Protein AF-A0A960U4Z3-F1 (afdb_monomer_lite)

Secondary structure (DSSP, 8-state):
-EEEE-TT--EEEE--TTSSS-PPP-EEEEEESSSPPP---TT-EEEEEEGGGTEEEEE-TT--EEEEEE--

Radius of gyration: 13.75 Å; chains: 1; bounding box: 28×18×40 Å

Foldseek 3Di:
DDWDQDPVRDIDDDDACPDPDRDDAEEAEDEDEDDDDDPDPPQWAWDDDDPVQQKTWTAHPRRHIYIYGYDD

Sequence (72 aa):
HAEIILDDKIRIFFDSLEGHCPAQPGNLTFSLNRAKKPDLPAFFQPEYSFIEKGYFSYRDKYLNRIWFYYRE

pLDDT: mean 76.41, std 11.24, range [50.97, 92.12]

Structure (mmCIF, N/CA/C/O backbone):
data_AF-A0A960U4Z3-F1
#
_entry.id   AF-A0A960U4Z3-F1
#
loop_
_atom_site.group_PDB
_atom_site.id
_atom_site.type_symbol
_atom_site.label_atom_id
_atom_site.label_alt_id
_atom_site.label_comp_id
_atom_site.label_asym_id
_atom_site.label_entity_id
_atom_site.label_seq_id
_atom_site.pdbx_PDB_ins_code
_atom_site.Cartn_x
_atom_site.Cartn_y
_atom_site.Cartn_z
_atom_site.occupancy
_atom_site.B_iso_or_equiv
_atom_site.auth_seq_id
_atom_site.auth_comp_id
_atom_site.auth_asym_id
_atom_site.auth_atom_id
_atom_site.pdbx_PDB_model_num
ATOM 1 N N . HIS A 1 1 ? 3.928 -8.418 -15.377 1.00 50.97 1 HIS A N 1
ATOM 2 C CA . HIS A 1 1 ? 2.595 -7.829 -15.561 1.00 50.97 1 HIS A CA 1
ATOM 3 C C . HIS A 1 1 ? 1.618 -8.574 -14.664 1.00 50.97 1 HIS A C 1
ATOM 5 O O . HIS A 1 1 ? 1.533 -9.793 -14.781 1.00 50.97 1 HIS A O 1
ATOM 11 N N . ALA A 1 2 ? 0.982 -7.884 -13.718 1.00 53.03 2 ALA A N 1
ATOM 12 C CA . ALA A 1 2 ? -0.093 -8.438 -12.893 1.00 53.03 2 ALA A CA 1
ATOM 13 C C . ALA A 1 2 ? -1.313 -7.524 -13.033 1.00 53.03 2 ALA A C 1
ATOM 15 O O . ALA A 1 2 ? -1.152 -6.304 -13.075 1.00 53.03 2 ALA A O 1
ATOM 16 N N . GLU A 1 3 ? -2.510 -8.097 -13.129 1.00 60.09 3 GLU A N 1
ATOM 17 C CA . GLU A 1 3 ? -3.754 -7.335 -13.234 1.00 60.09 3 GLU A CA 1
ATOM 18 C C . GLU A 1 3 ? -4.772 -7.800 -12.192 1.00 60.09 3 GLU A C 1
ATOM 20 O O . GLU A 1 3 ? -4.844 -8.984 -11.862 1.00 60.09 3 GLU A O 1
ATOM 25 N N . ILE A 1 4 ? -5.554 -6.853 -11.677 1.00 67.75 4 ILE A N 1
ATOM 26 C CA . ILE A 1 4 ? -6.764 -7.129 -10.901 1.00 67.75 4 ILE A CA 1
ATOM 27 C C . ILE A 1 4 ? -7.944 -6.622 -11.724 1.00 67.75 4 ILE A C 1
ATOM 29 O O . ILE A 1 4 ? -7.969 -5.455 -12.120 1.00 67.75 4 ILE A O 1
ATOM 33 N N . ILE A 1 5 ? -8.914 -7.497 -11.975 1.00 65.81 5 ILE A N 1
ATOM 34 C CA . ILE A 1 5 ? -10.174 -7.156 -12.635 1.00 65.81 5 ILE A CA 1
ATOM 35 C C . ILE A 1 5 ? -11.240 -7.080 -11.545 1.00 65.81 5 ILE A C 1
ATOM 37 O O . ILE A 1 5 ? -11.507 -8.076 -10.877 1.00 65.81 5 ILE A O 1
ATOM 41 N N . LEU A 1 6 ? -11.805 -5.893 -11.339 1.00 76.38 6 LEU A N 1
ATOM 42 C CA . LEU A 1 6 ? -12.923 -5.683 -10.418 1.00 76.38 6 LEU A CA 1
ATOM 43 C C . LEU A 1 6 ? -14.257 -5.977 -11.121 1.00 76.38 6 LEU A C 1
ATOM 45 O O . LEU A 1 6 ? -14.323 -5.957 -12.352 1.00 76.38 6 LEU A O 1
ATOM 49 N N . ASP A 1 7 ? -15.317 -6.202 -10.341 1.00 66.06 7 ASP A N 1
ATOM 50 C CA . ASP A 1 7 ? -16.643 -6.622 -10.829 1.00 66.06 7 ASP A CA 1
ATOM 51 C C . ASP A 1 7 ? -17.225 -5.690 -11.913 1.00 66.06 7 ASP A C 1
ATOM 53 O O . ASP A 1 7 ? -17.841 -6.153 -12.873 1.00 66.06 7 ASP A O 1
ATOM 57 N N . ASP A 1 8 ? -16.916 -4.391 -11.853 1.00 71.25 8 ASP A N 1
ATOM 58 C CA . ASP A 1 8 ? -17.324 -3.384 -12.847 1.00 71.25 8 ASP A CA 1
ATOM 59 C C . ASP A 1 8 ? -16.406 -3.318 -14.086 1.00 71.25 8 ASP A C 1
ATOM 61 O O . ASP A 1 8 ? -16.390 -2.328 -14.820 1.00 71.25 8 ASP A O 1
ATOM 65 N N . LYS A 1 9 ? -15.599 -4.359 -14.328 1.00 68.00 9 LYS A N 1
ATOM 66 C CA . LYS A 1 9 ? -14.583 -4.436 -15.399 1.00 68.00 9 LYS A CA 1
ATOM 67 C C . LYS A 1 9 ? -13.484 -3.374 -15.303 1.00 68.00 9 LYS A C 1
ATOM 69 O O . LYS A 1 9 ? -12.761 -3.139 -16.275 1.00 68.00 9 LYS A O 1
ATOM 74 N N . ILE A 1 10 ? -13.317 -2.754 -14.137 1.00 66.88 10 ILE A N 1
ATOM 75 C CA . ILE A 1 10 ? -12.169 -1.890 -13.865 1.00 66.88 10 ILE A CA 1
ATOM 76 C C . ILE A 1 10 ? -10.929 -2.782 -13.810 1.00 66.88 10 ILE A C 1
ATOM 78 O O . ILE A 1 10 ? -10.866 -3.722 -13.018 1.00 66.88 10 ILE A O 1
ATOM 82 N N . ARG A 1 11 ? -9.948 -2.487 -14.663 1.00 59.53 11 ARG A N 1
ATOM 83 C CA . ARG A 1 11 ? -8.665 -3.193 -14.709 1.00 59.53 11 ARG A CA 1
ATOM 84 C C . ARG A 1 11 ? -7.615 -2.346 -14.007 1.00 59.53 11 ARG A C 1
ATOM 86 O O . ARG A 1 11 ? -7.308 -1.244 -14.458 1.00 59.53 11 ARG A O 1
ATOM 93 N N . ILE A 1 12 ? -7.076 -2.858 -12.908 1.00 63.22 12 ILE A N 1
ATOM 94 C CA . ILE A 1 12 ? -5.917 -2.276 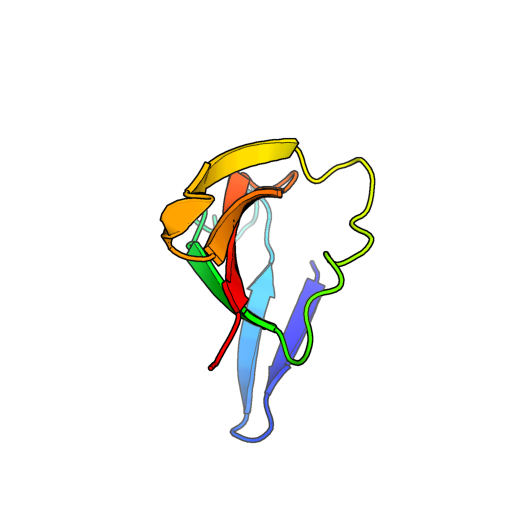-12.232 1.00 63.22 12 ILE A CA 1
ATOM 95 C C . ILE A 1 12 ? -4.684 -3.008 -12.750 1.00 63.22 12 ILE A C 1
ATOM 97 O O . ILE A 1 12 ? -4.526 -4.204 -12.504 1.00 63.22 12 ILE A O 1
ATOM 101 N N . PHE A 1 13 ? -3.825 -2.291 -13.471 1.00 58.97 13 PHE A N 1
ATOM 102 C CA . PHE A 1 13 ? -2.582 -2.825 -14.019 1.00 58.97 13 PHE A CA 1
ATOM 103 C C . PHE A 1 13 ? -1.402 -2.476 -13.116 1.00 58.97 13 PHE A C 1
ATOM 105 O O . PHE A 1 13 ? -1.194 -1.312 -12.776 1.00 58.97 13 PHE A O 1
ATOM 112 N N . PHE A 1 14 ? -0.605 -3.484 -12.773 1.00 62.00 14 PHE A N 1
ATOM 113 C CA . PHE A 1 14 ? 0.679 -3.321 -12.102 1.00 62.00 14 PHE A CA 1
ATOM 114 C C . PHE A 1 14 ? 1.784 -3.569 -13.130 1.00 62.00 14 PHE A C 1
ATOM 116 O O . PHE A 1 14 ? 2.007 -4.712 -13.558 1.00 62.00 14 PHE A O 1
ATOM 123 N N . ASP A 1 15 ? 2.459 -2.495 -13.535 1.00 60.88 15 ASP A N 1
ATOM 124 C CA . ASP A 1 15 ? 3.576 -2.541 -14.477 1.00 60.88 15 ASP A CA 1
ATOM 125 C C . ASP A 1 15 ? 4.849 -1.935 -13.873 1.00 60.88 15 ASP A C 1
ATOM 127 O O . ASP A 1 15 ? 4.799 -1.244 -12.853 1.00 60.88 15 ASP A O 1
ATOM 131 N N . SER A 1 16 ? 6.006 -2.245 -14.459 1.00 63.34 16 SER A N 1
ATOM 132 C CA . SER A 1 16 ? 7.277 -1.659 -14.028 1.00 63.34 16 SER A CA 1
ATOM 133 C C . SER A 1 16 ? 7.426 -0.218 -14.527 1.00 63.34 16 SER A C 1
ATOM 135 O O . SER A 1 16 ? 6.818 0.193 -15.516 1.00 63.34 16 SER A O 1
ATOM 137 N N . LEU A 1 17 ? 8.306 0.544 -13.868 1.00 62.12 17 LEU A N 1
ATOM 138 C CA . LEU A 1 17 ? 8.668 1.908 -14.278 1.00 62.12 17 LEU A CA 1
ATOM 139 C C . LEU A 1 17 ? 9.299 1.971 -15.682 1.00 62.12 17 LEU A C 1
ATOM 141 O O . LEU A 1 17 ? 9.331 3.033 -16.292 1.00 62.12 17 LEU A O 1
ATOM 145 N N . GLU A 1 18 ? 9.800 0.839 -16.180 1.00 66.31 18 GLU A N 1
ATOM 146 C CA . GLU A 1 18 ? 10.543 0.706 -17.440 1.00 66.31 18 GLU A CA 1
ATOM 147 C C . GLU A 1 18 ? 9.756 -0.077 -18.512 1.00 66.31 18 GLU A C 1
ATOM 149 O O . GLU A 1 18 ? 10.314 -0.482 -19.531 1.00 66.31 18 GLU A O 1
ATOM 154 N N . GLY A 1 19 ? 8.465 -0.342 -18.281 1.00 64.81 19 GLY A N 1
ATOM 155 C CA . GLY A 1 19 ? 7.603 -1.053 -19.226 1.00 64.81 19 GLY A CA 1
ATOM 156 C C . GLY A 1 19 ? 7.247 -0.230 -20.471 1.00 64.81 19 GLY A C 1
ATOM 157 O O . GLY A 1 19 ? 7.429 0.985 -20.520 1.00 64.81 19 GLY A O 1
ATOM 158 N N . HIS A 1 20 ? 6.666 -0.891 -21.481 1.00 61.50 20 HIS A N 1
ATOM 159 C CA . HIS A 1 20 ? 6.194 -0.246 -22.720 1.00 61.50 20 HIS A CA 1
ATOM 160 C C . HIS A 1 20 ? 5.146 0.856 -22.453 1.00 61.50 20 HIS A C 1
ATOM 162 O O . HIS A 1 20 ? 4.998 1.788 -23.240 1.00 61.50 20 HIS A O 1
ATOM 168 N N . CYS A 1 21 ? 4.422 0.760 -21.336 1.00 61.75 21 CYS A N 1
ATOM 169 C CA . CYS A 1 21 ? 3.608 1.836 -20.790 1.00 61.75 21 CYS A CA 1
ATOM 170 C C . CYS A 1 21 ? 4.094 2.108 -19.357 1.00 61.75 21 CYS A C 1
ATOM 172 O O . CYS A 1 21 ? 3.658 1.406 -18.444 1.00 61.75 21 CYS A O 1
ATOM 174 N N . PRO A 1 22 ? 5.017 3.065 -19.139 1.00 61.56 22 PRO A N 1
ATOM 175 C CA . PRO A 1 22 ? 5.583 3.311 -17.819 1.00 61.56 22 PRO A CA 1
ATOM 176 C C . PRO A 1 22 ? 4.469 3.705 -16.847 1.00 61.56 22 PRO A C 1
ATOM 178 O O . PRO A 1 22 ? 3.802 4.728 -17.017 1.00 61.56 22 PRO A O 1
ATOM 181 N N . ALA A 1 23 ? 4.248 2.870 -15.837 1.00 65.62 23 ALA A N 1
ATOM 182 C CA . ALA A 1 23 ? 3.273 3.142 -14.794 1.00 65.62 23 ALA A CA 1
ATOM 183 C C . ALA A 1 23 ? 3.937 3.982 -13.702 1.00 65.62 23 ALA A C 1
ATOM 185 O O . ALA A 1 23 ? 4.996 3.620 -13.197 1.00 65.62 23 ALA A O 1
ATOM 186 N N . GLN A 1 24 ? 3.329 5.107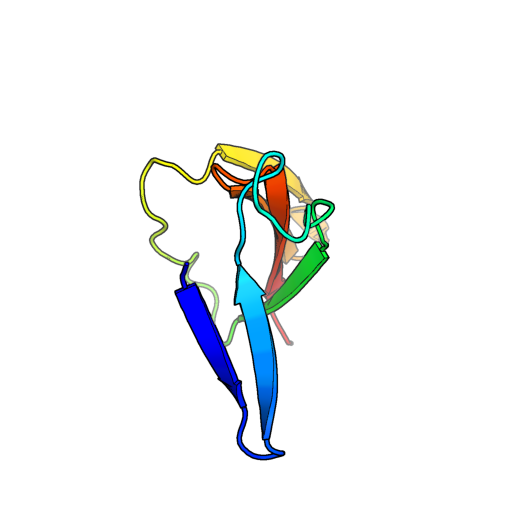 -13.325 1.00 69.06 24 GLN A N 1
ATOM 187 C CA . GLN A 1 24 ? 3.784 5.845 -12.150 1.00 69.06 24 GLN A CA 1
ATOM 188 C C . GLN A 1 24 ? 3.289 5.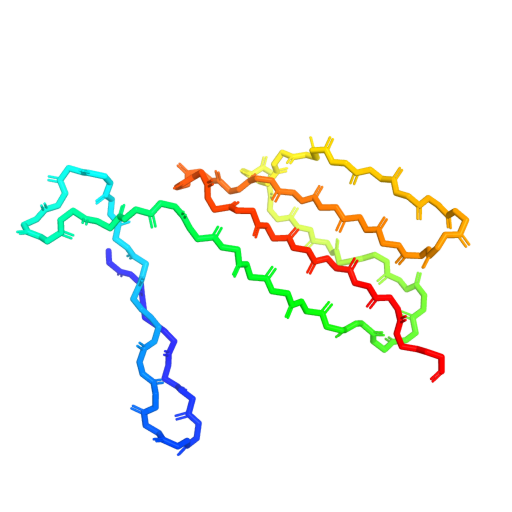150 -10.875 1.00 69.06 24 GLN A C 1
ATOM 190 O O . GLN A 1 24 ? 2.160 4.653 -10.863 1.00 69.06 24 GLN A O 1
ATOM 195 N N . PRO A 1 25 ? 4.086 5.139 -9.793 1.00 77.50 25 PRO A N 1
ATOM 196 C CA . PRO A 1 25 ? 3.648 4.564 -8.533 1.00 77.50 25 PRO A CA 1
ATOM 197 C C . PRO A 1 25 ? 2.390 5.255 -8.004 1.00 77.50 25 PRO A C 1
ATOM 199 O O . PRO A 1 25 ? 2.321 6.484 -7.923 1.00 77.50 25 PRO A O 1
ATOM 202 N N . GLY A 1 26 ? 1.393 4.455 -7.638 1.00 82.06 26 GLY A N 1
ATOM 203 C CA . GLY A 1 26 ? 0.100 4.927 -7.156 1.00 82.06 26 GLY A CA 1
ATOM 204 C C . GLY A 1 26 ? -0.050 4.871 -5.635 1.00 82.06 26 GLY A C 1
ATOM 205 O O . GLY A 1 26 ? 0.840 4.440 -4.899 1.00 82.06 26 GLY A O 1
ATOM 206 N N . ASN A 1 27 ? -1.231 5.286 -5.166 1.00 83.25 27 ASN A N 1
ATOM 207 C CA . ASN A 1 27 ? -1.694 5.016 -3.806 1.00 83.25 27 ASN A CA 1
ATOM 208 C C . ASN A 1 27 ? -2.872 4.037 -3.874 1.00 83.25 27 ASN A C 1
ATOM 210 O O . ASN A 1 27 ? -3.839 4.282 -4.594 1.00 83.25 27 ASN A O 1
ATOM 214 N N . LEU A 1 28 ? -2.792 2.951 -3.112 1.00 84.56 28 LEU A N 1
ATOM 215 C CA . LEU A 1 28 ? -3.866 1.977 -2.935 1.00 84.56 28 LEU A CA 1
ATOM 216 C C . LEU A 1 28 ? -4.325 2.028 -1.486 1.00 84.56 28 LEU A C 1
ATOM 218 O O . LEU A 1 28 ? -3.493 1.996 -0.585 1.00 84.56 28 LEU A O 1
ATOM 222 N N . THR A 1 29 ? -5.631 2.084 -1.253 1.00 86.31 29 THR A N 1
ATOM 223 C CA . THR A 1 29 ? -6.182 2.210 0.098 1.00 86.31 29 THR A CA 1
ATOM 224 C C . THR A 1 29 ? -7.159 1.080 0.366 1.00 86.31 29 THR A C 1
ATOM 226 O O . THR A 1 29 ? -8.154 0.932 -0.339 1.00 86.31 29 THR A O 1
ATOM 229 N N . PHE A 1 30 ? -6.894 0.310 1.417 1.00 83.88 30 PHE A N 1
ATOM 230 C CA . PHE A 1 30 ? -7.695 -0.838 1.820 1.00 83.88 30 PHE A CA 1
ATOM 231 C C . PHE A 1 30 ? -8.267 -0.633 3.221 1.00 83.88 30 PHE A C 1
ATOM 233 O O . PHE A 1 30 ? -7.547 -0.293 4.162 1.00 83.88 30 PHE A O 1
ATOM 240 N N . SER A 1 31 ? -9.566 -0.886 3.368 1.00 85.81 31 SER A N 1
ATOM 241 C CA . SER A 1 31 ? -10.198 -1.022 4.679 1.00 85.81 31 SER A CA 1
ATOM 242 C C . SER A 1 31 ? -10.030 -2.439 5.210 1.00 85.81 31 SER A C 1
ATOM 244 O O . SER A 1 31 ? -10.333 -3.401 4.503 1.00 85.81 31 SER A O 1
ATOM 246 N N . LEU A 1 32 ? -9.631 -2.566 6.467 1.00 82.75 32 LEU A N 1
ATOM 247 C CA . LEU A 1 32 ? -9.534 -3.827 7.185 1.00 82.75 32 LEU A CA 1
ATOM 248 C C . LEU A 1 32 ? -10.734 -4.001 8.117 1.00 82.75 32 LEU A C 1
ATOM 250 O O . LEU A 1 32 ? -11.097 -3.087 8.858 1.00 82.75 32 LEU A O 1
ATOM 254 N N . ASN A 1 33 ? -11.300 -5.208 8.109 1.00 76.38 33 ASN A N 1
ATOM 255 C CA . ASN A 1 33 ? -12.315 -5.636 9.064 1.00 76.38 33 ASN A CA 1
ATOM 256 C C . ASN A 1 33 ? -11.631 -6.404 10.204 1.00 76.38 33 ASN A C 1
ATOM 258 O O . ASN A 1 33 ? -11.010 -7.434 9.948 1.00 76.38 33 ASN A O 1
ATOM 262 N N . ARG A 1 34 ? -11.813 -5.946 11.452 1.00 66.94 34 ARG A N 1
ATOM 263 C CA . ARG A 1 34 ? -11.227 -6.506 12.692 1.00 66.94 34 ARG A CA 1
ATOM 264 C C . ARG A 1 34 ? -9.685 -6.425 12.760 1.00 66.94 34 ARG A C 1
ATOM 266 O O . ARG A 1 34 ? -8.969 -6.616 11.788 1.00 66.94 34 ARG A O 1
ATOM 273 N N . ALA A 1 35 ? -9.177 -6.136 13.960 1.00 65.25 35 ALA A N 1
ATOM 274 C CA . ALA A 1 35 ? -7.870 -5.536 14.275 1.00 65.25 35 ALA A CA 1
ATOM 275 C C . ALA A 1 35 ? -6.577 -6.322 13.931 1.00 65.25 35 ALA A C 1
ATOM 277 O O . ALA A 1 35 ? -5.510 -5.993 14.458 1.00 65.25 35 ALA A O 1
ATOM 278 N N . LYS A 1 36 ? -6.616 -7.362 13.087 1.00 69.56 36 LYS A N 1
ATOM 279 C CA . LYS A 1 36 ? -5.394 -8.094 12.725 1.00 69.56 36 LYS A CA 1
ATOM 280 C C . LYS A 1 36 ? -4.712 -7.410 11.542 1.00 69.56 36 LYS A C 1
ATOM 282 O O . LYS A 1 36 ? -5.294 -7.298 10.466 1.00 69.56 36 LYS A O 1
ATOM 287 N N . LYS A 1 37 ? -3.458 -6.989 11.737 1.00 71.94 37 LYS A N 1
ATOM 288 C CA . LYS A 1 37 ? -2.610 -6.519 10.635 1.00 71.94 37 LYS A CA 1
ATOM 289 C C . LYS A 1 37 ? -2.489 -7.626 9.575 1.00 71.94 37 LYS A C 1
ATOM 291 O O . LYS A 1 37 ? -2.327 -8.789 9.959 1.00 71.94 37 LYS A O 1
ATOM 296 N N . PRO A 1 38 ? -2.570 -7.288 8.278 1.00 75.50 38 PRO A N 1
ATOM 297 C CA . PRO A 1 38 ? -2.360 -8.256 7.215 1.00 75.50 38 PRO A CA 1
ATOM 298 C C . PRO A 1 38 ? -0.932 -8.795 7.297 1.00 75.50 38 PRO A C 1
ATOM 300 O O . PRO A 1 38 ? 0.006 -8.046 7.576 1.00 75.50 38 PRO A O 1
ATOM 303 N N . ASP A 1 39 ? -0.781 -10.096 7.065 1.00 82.88 39 ASP A N 1
ATOM 304 C CA . ASP A 1 39 ? 0.531 -10.696 6.857 1.00 82.88 39 ASP A CA 1
ATOM 305 C C . ASP A 1 39 ? 0.969 -10.360 5.430 1.00 82.88 39 ASP A C 1
ATOM 307 O O . ASP A 1 39 ? 0.349 -10.802 4.459 1.00 82.88 39 ASP A O 1
ATOM 311 N N . LEU A 1 40 ? 1.954 -9.472 5.308 1.00 81.25 40 LEU A N 1
ATOM 312 C CA . LEU A 1 40 ? 2.408 -8.960 4.023 1.00 81.25 40 LEU A CA 1
ATOM 313 C C . LEU A 1 40 ? 3.717 -9.643 3.620 1.00 81.25 40 LEU A C 1
ATOM 315 O O . LEU A 1 40 ? 4.608 -9.799 4.455 1.00 81.25 40 LEU A O 1
ATOM 319 N N . PRO A 1 41 ? 3.884 -9.990 2.331 1.00 82.56 41 PRO A N 1
ATOM 320 C CA . PRO A 1 41 ? 5.158 -10.467 1.812 1.00 82.56 41 PRO A CA 1
ATOM 321 C C . PRO A 1 41 ? 6.331 -9.537 2.153 1.00 82.56 41 PRO A C 1
ATOM 323 O O . PRO A 1 41 ? 6.182 -8.317 2.170 1.00 82.56 41 PRO A O 1
ATOM 326 N N . ALA A 1 42 ? 7.533 -10.097 2.310 1.00 85.00 42 ALA A N 1
ATOM 327 C CA . ALA A 1 42 ? 8.732 -9.360 2.733 1.00 85.00 42 ALA A CA 1
ATOM 328 C C . ALA A 1 42 ? 9.144 -8.184 1.821 1.00 85.00 42 ALA A C 1
ATOM 330 O O . ALA A 1 42 ? 9.923 -7.328 2.228 1.00 85.00 42 ALA A O 1
ATOM 331 N N . PHE A 1 43 ? 8.635 -8.126 0.588 1.00 83.69 43 PHE A N 1
ATOM 332 C CA . PHE A 1 43 ? 8.878 -7.005 -0.323 1.00 83.69 43 PHE A CA 1
ATOM 333 C C . PHE A 1 43 ? 8.034 -5.757 -0.008 1.00 83.69 43 PHE A C 1
ATOM 335 O O . PHE A 1 43 ? 8.213 -4.735 -0.666 1.00 83.69 43 PHE A O 1
ATOM 342 N N . PHE A 1 44 ? 7.124 -5.827 0.968 1.00 87.94 44 PHE A N 1
ATOM 343 C CA . PHE A 1 44 ? 6.435 -4.664 1.514 1.00 87.94 44 PHE A CA 1
ATOM 344 C C . PHE A 1 44 ? 7.262 -4.030 2.629 1.00 87.94 44 PHE A C 1
ATOM 346 O O . PHE A 1 44 ? 7.422 -4.597 3.709 1.00 87.94 44 PHE A O 1
ATOM 353 N N . GLN A 1 45 ? 7.760 -2.824 2.384 1.00 91.62 45 GLN A N 1
ATOM 354 C CA . GLN A 1 45 ? 8.531 -2.062 3.361 1.00 91.62 45 GLN A 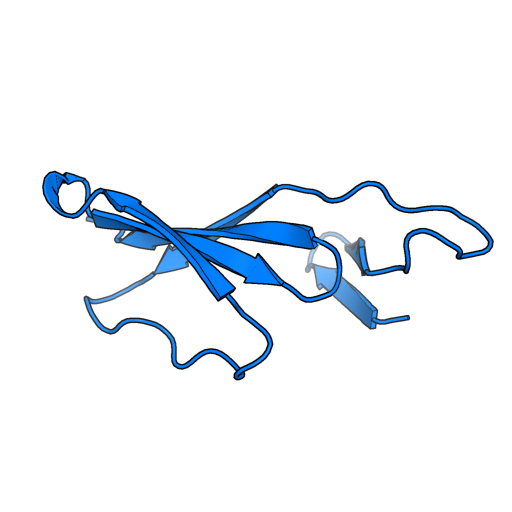CA 1
ATOM 355 C C . GLN A 1 45 ? 7.602 -1.125 4.142 1.00 91.62 45 GLN A C 1
ATOM 357 O O . GLN A 1 45 ? 6.891 -0.346 3.512 1.00 91.62 45 GLN A O 1
ATOM 362 N N . PRO A 1 46 ? 7.566 -1.167 5.485 1.00 91.56 46 PRO A N 1
ATOM 363 C CA . PRO A 1 46 ? 6.794 -0.205 6.272 1.00 91.56 46 PRO A CA 1
ATOM 364 C C . PRO A 1 46 ? 7.220 1.235 5.956 1.00 91.56 46 PRO A C 1
ATOM 366 O O . PRO A 1 46 ? 8.415 1.517 5.901 1.00 91.56 46 PRO A O 1
ATOM 369 N N . GLU A 1 47 ? 6.260 2.145 5.770 1.00 89.56 47 GLU A N 1
ATOM 370 C CA . GLU A 1 47 ? 6.544 3.552 5.448 1.00 89.56 47 GLU A CA 1
ATOM 371 C C . GLU A 1 47 ? 6.064 4.494 6.561 1.00 89.56 47 GLU A C 1
ATOM 373 O O . GLU A 1 47 ? 6.874 5.153 7.209 1.00 89.56 47 GLU A O 1
ATOM 378 N N . TYR A 1 48 ? 4.757 4.513 6.842 1.00 87.38 48 TYR A N 1
ATOM 379 C CA . TYR A 1 48 ? 4.171 5.346 7.898 1.00 87.38 48 TYR A CA 1
ATOM 380 C C . TYR A 1 48 ? 3.246 4.546 8.812 1.00 87.38 48 TYR A C 1
ATOM 382 O O . TYR A 1 48 ? 2.560 3.627 8.368 1.00 87.38 48 TYR A O 1
ATOM 390 N N . SER A 1 49 ? 3.158 4.946 10.081 1.00 86.50 49 SER A N 1
ATOM 391 C CA . SER A 1 49 ? 2.212 4.383 11.047 1.00 86.50 49 SER A CA 1
ATOM 392 C C . SER A 1 49 ? 1.611 5.493 11.903 1.00 86.50 49 SER A C 1
ATOM 394 O O . SER A 1 49 ? 2.315 6.140 12.673 1.00 86.50 49 SER A O 1
ATOM 396 N N . PHE A 1 50 ? 0.297 5.679 11.798 1.00 85.44 50 PHE A N 1
ATOM 397 C CA . PHE A 1 50 ? -0.491 6.615 12.596 1.00 85.44 50 PHE A CA 1
ATOM 398 C C . PHE A 1 50 ? -1.376 5.813 13.548 1.00 85.44 50 PHE A C 1
ATOM 400 O O . PHE A 1 50 ? -2.552 5.570 13.278 1.00 85.44 50 PHE A O 1
ATOM 407 N N . ILE A 1 51 ? -0.770 5.369 14.653 1.00 76.56 51 ILE A N 1
ATOM 408 C CA . ILE A 1 51 ? -1.373 4.423 15.606 1.00 76.56 51 ILE A CA 1
ATOM 409 C C . ILE A 1 51 ? -2.687 4.966 16.173 1.00 76.56 51 ILE A C 1
ATOM 411 O O . ILE A 1 51 ? -3.686 4.257 16.151 1.00 76.56 51 ILE A O 1
ATOM 415 N N . GLU A 1 52 ? -2.704 6.232 16.598 1.00 77.12 52 GLU A N 1
ATOM 416 C CA . GLU A 1 52 ? -3.879 6.900 17.187 1.00 77.12 52 GLU A CA 1
ATOM 417 C C . GLU A 1 52 ? -5.095 6.907 16.265 1.00 77.12 52 GLU A C 1
ATOM 419 O O . GLU A 1 52 ? -6.235 6.917 16.713 1.00 77.12 52 GLU A O 1
ATOM 424 N N . LYS A 1 53 ? -4.839 6.909 14.959 1.00 76.50 53 LYS A N 1
ATOM 425 C CA . LYS A 1 53 ? -5.864 6.987 13.933 1.00 76.50 53 LYS A CA 1
ATOM 426 C C . LYS A 1 53 ? -6.165 5.611 13.315 1.00 76.50 53 LYS A C 1
ATOM 428 O O . LYS A 1 53 ? -7.087 5.491 12.525 1.00 76.50 53 LYS A O 1
ATOM 433 N N . GLY A 1 54 ? -5.393 4.572 13.646 1.00 81.81 54 GLY A N 1
ATOM 434 C CA . GLY A 1 54 ? -5.568 3.229 13.088 1.00 81.81 54 GLY A CA 1
ATOM 435 C C . GLY A 1 54 ? -5.140 3.078 11.621 1.00 81.81 54 GLY A C 1
ATOM 436 O O . GLY A 1 54 ? -5.578 2.130 10.972 1.00 81.81 54 GLY A O 1
ATOM 437 N N . TYR A 1 55 ? -4.287 3.974 11.101 1.00 87.25 55 TYR A N 1
ATOM 438 C CA . TYR A 1 55 ? -3.770 3.912 9.724 1.00 87.25 55 TYR A CA 1
ATOM 439 C C . TYR A 1 55 ? -2.302 3.499 9.710 1.00 87.25 55 TYR A C 1
ATOM 441 O O . TYR A 1 55 ? -1.503 3.950 10.534 1.00 87.25 55 TYR A O 1
ATOM 449 N N . PHE A 1 56 ? -1.910 2.697 8.732 1.00 90.75 56 PHE A N 1
ATOM 450 C CA . PHE A 1 56 ? -0.509 2.376 8.475 1.00 90.75 56 PHE A CA 1
ATOM 451 C C . PHE A 1 56 ? -0.297 2.135 6.983 1.00 90.75 56 PHE A C 1
ATOM 453 O O . PHE A 1 56 ? -1.232 1.780 6.267 1.00 90.75 56 PHE A O 1
ATOM 460 N N . SER A 1 57 ? 0.919 2.367 6.498 1.00 91.94 57 SER A N 1
ATOM 461 C CA . SER A 1 57 ? 1.257 2.189 5.090 1.00 91.94 57 SER A CA 1
ATOM 462 C C . SER A 1 57 ? 2.542 1.420 4.873 1.00 91.94 57 SER A C 1
ATOM 464 O O . SER A 1 57 ? 3.450 1.423 5.707 1.00 91.94 57 SER A O 1
ATOM 466 N N . TYR A 1 58 ? 2.596 0.790 3.707 1.00 92.12 58 TYR A N 1
ATOM 467 C CA . TYR A 1 58 ? 3.755 0.090 3.188 1.00 92.12 58 TYR A CA 1
ATOM 468 C C . TYR A 1 58 ? 4.063 0.569 1.778 1.00 92.12 58 TYR A C 1
ATOM 470 O O . TYR A 1 58 ? 3.178 1.033 1.059 1.00 92.12 58 TYR A O 1
ATOM 478 N N . ARG A 1 59 ? 5.311 0.386 1.371 1.00 91.31 59 ARG A N 1
ATOM 479 C CA . ARG A 1 59 ? 5.772 0.540 0.003 1.00 91.31 59 ARG A CA 1
ATOM 480 C C . ARG A 1 59 ? 6.052 -0.826 -0.599 1.00 91.31 59 ARG A C 1
ATOM 482 O O . ARG A 1 59 ? 6.750 -1.627 0.020 1.00 91.31 59 ARG A O 1
ATOM 489 N N . ASP A 1 60 ? 5.502 -1.105 -1.774 1.00 87.31 60 ASP A N 1
ATOM 490 C CA . ASP A 1 60 ? 5.815 -2.333 -2.511 1.00 87.31 60 ASP A CA 1
ATOM 491 C C . ASP A 1 60 ? 7.091 -2.182 -3.364 1.00 87.31 60 ASP A C 1
ATOM 493 O O . ASP A 1 60 ? 7.692 -1.109 -3.461 1.00 87.31 60 ASP A O 1
ATOM 497 N N . LYS A 1 61 ? 7.506 -3.266 -4.029 1.00 82.69 61 LYS A N 1
ATOM 498 C CA . LYS A 1 61 ? 8.677 -3.273 -4.926 1.00 82.69 61 LYS A CA 1
ATOM 499 C C . LYS A 1 61 ? 8.520 -2.420 -6.195 1.00 82.69 61 LYS A C 1
ATOM 501 O O . LYS A 1 61 ? 9.504 -2.203 -6.894 1.00 82.69 61 LYS A O 1
ATOM 506 N N . TYR A 1 62 ? 7.306 -1.975 -6.506 1.00 81.81 62 TYR A N 1
ATOM 507 C CA . TYR A 1 62 ? 6.989 -1.07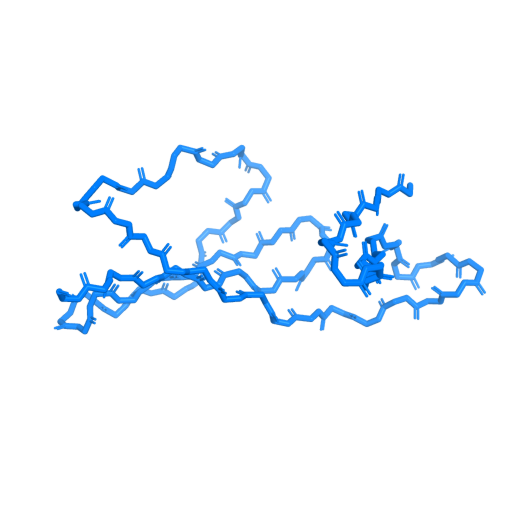3 -7.616 1.00 81.81 62 TYR A CA 1
ATOM 508 C C . TYR A 1 62 ? 6.806 0.375 -7.134 1.00 81.81 62 TYR A C 1
ATOM 510 O O . TYR A 1 62 ? 6.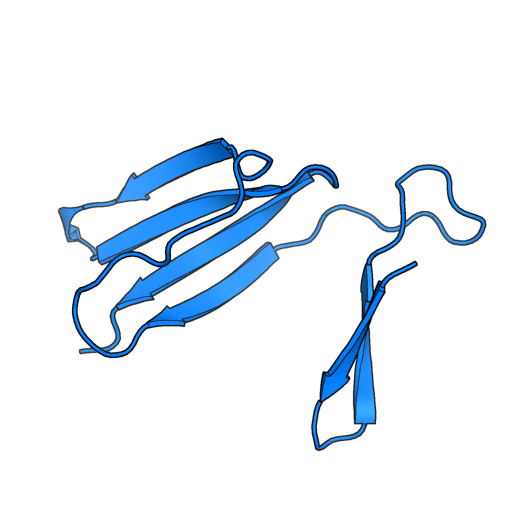354 1.229 -7.891 1.00 81.81 62 TYR A O 1
ATOM 518 N N . LEU A 1 63 ? 7.191 0.658 -5.882 1.00 84.38 63 LEU A N 1
ATOM 519 C CA . LEU A 1 63 ? 7.087 1.949 -5.205 1.00 84.38 63 LEU A CA 1
ATOM 520 C C . LEU A 1 63 ? 5.649 2.425 -4.948 1.00 84.38 63 LEU A C 1
ATOM 522 O O . LEU A 1 63 ? 5.464 3.575 -4.540 1.00 84.38 63 LEU A O 1
ATOM 526 N N . ASN A 1 64 ? 4.636 1.575 -5.139 1.00 85.25 64 ASN A N 1
ATOM 527 C CA . ASN A 1 64 ? 3.264 1.914 -4.780 1.00 85.25 64 ASN A CA 1
ATOM 528 C C . ASN A 1 64 ? 3.160 2.060 -3.268 1.00 85.25 64 ASN A C 1
ATOM 530 O O . ASN A 1 64 ? 3.687 1.233 -2.515 1.00 85.25 64 ASN A O 1
ATOM 534 N N . ARG A 1 65 ? 2.414 3.070 -2.825 1.00 88.62 65 ARG A N 1
ATOM 535 C CA . ARG A 1 65 ? 2.060 3.203 -1.416 1.00 88.62 65 ARG A CA 1
ATOM 536 C C . ARG A 1 65 ? 0.742 2.494 -1.154 1.00 88.62 65 ARG A C 1
ATOM 538 O O . ARG A 1 65 ? -0.286 2.844 -1.729 1.00 88.62 65 ARG A O 1
ATOM 545 N N . ILE A 1 66 ? 0.767 1.522 -0.256 1.00 89.12 66 ILE A N 1
ATOM 546 C CA . ILE A 1 66 ? -0.416 0.791 0.180 1.00 89.12 66 ILE A CA 1
ATOM 547 C C . ILE A 1 66 ? -0.795 1.248 1.580 1.00 89.12 66 ILE A C 1
ATOM 549 O O . ILE A 1 66 ? -0.052 1.017 2.528 1.00 89.12 66 ILE A O 1
ATOM 553 N N . TRP A 1 67 ? -1.956 1.879 1.702 1.00 90.38 67 TRP A N 1
ATOM 554 C CA . TRP A 1 67 ? -2.578 2.270 2.956 1.00 90.38 67 TRP A CA 1
ATOM 555 C C . TRP A 1 67 ? -3.539 1.199 3.445 1.00 90.38 67 TRP A C 1
ATOM 557 O O . TRP A 1 67 ? -4.398 0.720 2.704 1.00 90.38 67 TRP A O 1
ATOM 567 N N . PHE A 1 68 ? -3.444 0.905 4.731 1.00 88.38 68 PHE A N 1
ATOM 568 C CA . PHE A 1 68 ? -4.412 0.120 5.470 1.00 88.38 68 PHE A CA 1
ATOM 569 C C . PHE A 1 68 ? -5.021 0.979 6.566 1.00 88.38 68 PHE A C 1
ATOM 571 O O . PHE A 1 68 ? -4.315 1.740 7.235 1.00 88.38 68 PHE A O 1
ATOM 578 N N . TYR A 1 69 ? -6.325 0.833 6.759 1.00 89.06 69 TYR A N 1
ATOM 579 C CA . TYR A 1 69 ? -7.041 1.462 7.859 1.00 89.06 69 TYR A CA 1
ATOM 580 C C . TYR A 1 69 ? -8.115 0.540 8.406 1.00 89.06 69 TYR A C 1
ATOM 582 O O . TYR A 1 69 ? -8.699 -0.245 7.660 1.00 89.06 69 TYR A O 1
ATOM 590 N N . TYR A 1 70 ? -8.383 0.633 9.701 1.00 83.62 70 TYR A N 1
ATOM 591 C CA . TYR A 1 70 ? -9.493 -0.092 10.307 1.00 83.62 70 TYR A CA 1
ATOM 592 C C . TYR A 1 70 ? -10.781 0.707 10.122 1.00 83.62 70 TYR A C 1
ATOM 594 O O . TYR A 1 70 ? -10.818 1.898 10.428 1.00 83.62 70 TYR A O 1
ATOM 602 N N . ARG A 1 71 ? -11.823 0.062 9.590 1.00 68.56 71 ARG A N 1
ATOM 603 C CA . ARG A 1 71 ? -13.182 0.611 9.670 1.00 68.56 71 ARG A CA 1
ATOM 604 C C . ARG A 1 71 ? -13.711 0.370 11.083 1.00 68.56 71 ARG A C 1
ATOM 606 O O . ARG A 1 71 ? -13.527 -0.731 11.604 1.00 68.56 71 ARG A O 1
ATOM 613 N N . GLU A 1 72 ? -14.295 1.411 11.674 1.00 63.03 72 GLU A N 1
ATOM 614 C CA . GLU A 1 72 ? -15.051 1.331 12.932 1.00 63.03 72 GLU A CA 1
ATOM 615 C C . GLU A 1 72 ? -16.265 0.402 12.797 1.00 63.03 72 GLU A C 1
ATOM 617 O O . GLU A 1 72 ? -16.880 0.382 11.702 1.00 63.03 72 GLU A O 1
#